Protein AF-A0A357EAB1-F1 (afdb_monomer_lite)

Radius of gyration: 16.62 Å; chains: 1; bounding box: 48×26×40 Å

Secondary structure (DSSP, 8-state):
--------SSHHHHHHHHTT-SS-HHHHHHHHHTT-SEEEEEEEEEETTEEEEEEEEEETTEEEEEEEETTT--EEEEEEEE-------

Sequence (89 aa):
MKHDRKHSRKEDRTITLVNSAGIPLDEAIAAVSAIGGAVYDVKLKKFDTRTVWRVKLLRGTERVKVYVDAESGQVLEANVAIEAMEPDL

Structure (mmCIF, N/CA/C/O backbone):
data_AF-A0A357EAB1-F1
#
_entry.id   AF-A0A357EAB1-F1
#
loop_
_atom_site.group_PDB
_atom_site.id
_atom_site.type_symbol
_atom_site.label_atom_id
_atom_site.label_alt_id
_atom_site.label_comp_id
_atom_site.label_asym_id
_atom_site.label_entity_id
_atom_site.label_seq_id
_atom_site.pdbx_PDB_ins_code
_atom_site.Cartn_x
_atom_site.Cartn_y
_atom_site.Cartn_z
_atom_site.occupancy
_atom_site.B_iso_or_equiv
_atom_site.auth_seq_id
_atom_site.auth_comp_id
_atom_site.auth_asym_id
_atom_site.auth_atom_id
_atom_site.pdbx_PDB_model_num
ATOM 1 N N . MET A 1 1 ? 34.891 -8.936 27.719 1.00 49.78 1 MET A N 1
ATOM 2 C CA . MET A 1 1 ? 34.698 -7.744 26.857 1.00 49.78 1 MET A CA 1
ATOM 3 C C . MET A 1 1 ? 34.946 -8.197 25.423 1.00 49.78 1 MET A C 1
ATOM 5 O O . MET A 1 1 ? 36.049 -8.636 25.145 1.00 49.78 1 MET A O 1
ATOM 9 N N . LYS A 1 2 ? 33.974 -8.243 24.514 1.00 43.50 2 LYS A N 1
ATOM 10 C CA . LYS A 1 2 ? 33.417 -7.079 23.811 1.00 43.50 2 LYS A CA 1
ATOM 11 C C . LYS A 1 2 ? 32.078 -7.487 23.175 1.00 43.50 2 LYS A C 1
ATOM 13 O O . LYS A 1 2 ? 32.021 -8.491 22.471 1.00 43.50 2 LYS A O 1
ATOM 18 N N . HIS A 1 3 ? 31.034 -6.717 23.457 1.00 46.62 3 HIS A N 1
ATOM 19 C CA . HIS A 1 3 ? 29.792 -6.724 22.694 1.00 46.62 3 HIS A CA 1
ATOM 20 C C . HIS A 1 3 ? 29.940 -5.838 21.437 1.00 46.62 3 HIS A C 1
ATOM 22 O O . HIS A 1 3 ? 30.876 -5.045 21.342 1.00 46.62 3 HIS A O 1
ATOM 28 N N . ASP A 1 4 ? 28.968 -5.976 20.532 1.00 53.66 4 ASP A N 1
ATOM 29 C CA . ASP A 1 4 ? 28.524 -4.980 19.546 1.00 53.66 4 ASP A CA 1
ATOM 30 C C . ASP A 1 4 ? 29.341 -4.743 18.266 1.00 53.66 4 ASP A C 1
ATOM 32 O O . ASP A 1 4 ? 30.331 -4.017 18.239 1.00 53.66 4 ASP A O 1
ATOM 36 N N . ARG A 1 5 ? 28.784 -5.229 17.143 1.00 48.41 5 ARG A N 1
ATOM 37 C CA . ARG A 1 5 ? 28.252 -4.363 16.064 1.00 48.41 5 ARG A CA 1
ATOM 38 C C . ARG A 1 5 ? 27.555 -5.198 14.978 1.00 48.41 5 ARG A C 1
ATOM 40 O O . ARG A 1 5 ? 28.142 -5.556 13.963 1.00 48.41 5 ARG A O 1
ATOM 47 N N . LYS A 1 6 ? 26.263 -5.493 15.166 1.00 50.62 6 LYS A N 1
ATOM 48 C CA . LYS A 1 6 ? 25.354 -5.923 14.083 1.00 50.62 6 LYS A CA 1
ATOM 49 C C . LYS A 1 6 ? 24.462 -4.751 13.673 1.00 50.62 6 LYS A C 1
ATOM 51 O O . LYS A 1 6 ? 23.272 -4.758 13.945 1.00 50.62 6 LYS A O 1
ATOM 56 N N . HIS A 1 7 ? 25.020 -3.740 13.021 1.00 47.66 7 HIS A N 1
ATOM 57 C CA . HIS A 1 7 ? 24.225 -2.683 12.394 1.00 47.66 7 HIS A CA 1
ATOM 58 C C . HIS A 1 7 ? 24.948 -2.194 11.141 1.00 47.66 7 HIS A C 1
ATOM 60 O O . HIS A 1 7 ? 25.888 -1.422 11.244 1.00 47.66 7 HIS A O 1
ATOM 66 N N . SER A 1 8 ? 24.547 -2.710 9.979 1.00 46.62 8 SER A N 1
ATOM 67 C CA . SER A 1 8 ? 24.348 -1.941 8.738 1.00 46.62 8 SER A CA 1
ATOM 68 C C . SER A 1 8 ? 24.297 -2.909 7.547 1.00 46.62 8 SER A C 1
ATOM 70 O O . SER A 1 8 ? 25.294 -3.267 6.931 1.00 46.62 8 SER A O 1
ATOM 72 N N . ARG A 1 9 ? 23.095 -3.425 7.267 1.00 49.91 9 ARG A N 1
ATOM 73 C CA . ARG A 1 9 ? 22.739 -4.032 5.966 1.00 49.91 9 ARG A CA 1
ATOM 74 C C . ARG A 1 9 ? 21.277 -3.745 5.602 1.00 49.91 9 ARG A C 1
ATOM 76 O O . ARG A 1 9 ? 20.633 -4.523 4.904 1.00 49.91 9 ARG A O 1
ATOM 83 N N . LYS A 1 10 ? 20.714 -2.672 6.168 1.00 45.72 10 LYS A N 1
ATOM 84 C CA . LYS A 1 10 ? 19.340 -2.212 5.901 1.00 45.72 10 LYS A CA 1
ATOM 85 C C . LYS A 1 10 ? 19.314 -0.970 5.003 1.00 45.72 10 LYS A C 1
ATOM 87 O O . LYS A 1 10 ? 18.311 -0.740 4.341 1.00 45.72 10 LYS A O 1
ATOM 92 N N . GLU A 1 11 ? 20.411 -0.220 4.938 1.00 46.25 11 GLU A N 1
ATOM 93 C CA . GLU A 1 11 ? 20.493 1.030 4.172 1.00 46.25 11 GLU A CA 1
ATOM 94 C C . GLU A 1 11 ? 20.647 0.776 2.665 1.00 46.25 11 GLU A C 1
ATOM 96 O O . GLU A 1 11 ? 19.901 1.341 1.873 1.00 46.25 11 GLU A O 1
ATOM 101 N N . ASP A 1 12 ? 21.495 -0.177 2.272 1.00 49.69 12 ASP A N 1
ATOM 102 C CA . ASP A 1 12 ? 21.827 -0.428 0.861 1.00 49.69 12 ASP A CA 1
ATOM 103 C C . ASP A 1 12 ? 20.631 -0.907 0.008 1.00 49.69 12 ASP A C 1
ATOM 105 O O . ASP A 1 12 ? 20.397 -0.432 -1.099 1.00 49.69 12 ASP A O 1
ATOM 109 N N . ARG A 1 13 ? 19.778 -1.778 0.564 1.00 51.62 13 ARG A N 1
ATOM 110 C CA . ARG A 1 13 ? 18.605 -2.314 -0.157 1.00 51.62 13 ARG A CA 1
ATOM 111 C C . ARG A 1 13 ? 17.504 -1.289 -0.381 1.00 51.62 13 ARG A C 1
ATOM 113 O O . ARG A 1 13 ? 16.703 -1.459 -1.297 1.00 51.62 13 ARG A O 1
ATOM 120 N N . THR A 1 14 ? 17.423 -0.276 0.476 1.00 50.97 14 THR A N 1
ATOM 121 C CA . THR A 1 14 ? 16.346 0.711 0.388 1.00 50.97 14 THR A CA 1
ATOM 122 C C . THR A 1 14 ? 16.567 1.583 -0.843 1.00 50.97 14 THR A C 1
ATOM 124 O O . THR A 1 14 ? 15.637 1.731 -1.623 1.00 50.97 14 THR A O 1
ATOM 127 N N . ILE A 1 15 ? 17.808 2.028 -1.091 1.00 55.91 15 ILE A N 1
ATOM 128 C CA . ILE A 1 15 ? 18.170 2.914 -2.212 1.00 55.91 15 ILE A CA 1
ATOM 129 C C . ILE A 1 15 ? 17.911 2.256 -3.578 1.00 55.91 15 ILE A C 1
ATOM 131 O O . ILE A 1 15 ? 17.325 2.882 -4.459 1.00 55.91 15 ILE A O 1
ATOM 135 N N . THR A 1 16 ? 18.263 0.976 -3.752 1.00 58.16 16 THR A N 1
ATOM 136 C CA . THR A 1 16 ? 18.016 0.258 -5.019 1.00 58.16 16 THR A CA 1
ATOM 137 C C . THR A 1 16 ? 16.524 0.117 -5.327 1.00 58.16 16 THR A C 1
ATOM 139 O O . THR A 1 16 ? 16.119 0.199 -6.486 1.00 58.16 16 THR A O 1
ATOM 142 N N . LEU A 1 17 ? 15.697 -0.089 -4.297 1.00 56.81 17 LEU A N 1
ATOM 143 C CA . LEU A 1 17 ? 14.254 -0.228 -4.467 1.00 56.81 17 LEU A CA 1
ATOM 144 C C . LEU A 1 17 ? 13.587 1.109 -4.810 1.00 56.81 17 LEU A C 1
ATOM 146 O O . LEU A 1 17 ? 12.764 1.116 -5.718 1.00 56.81 17 LEU A O 1
ATOM 150 N N . VAL A 1 18 ? 13.962 2.226 -4.169 1.00 59.16 18 VAL A N 1
ATOM 151 C CA . VAL A 1 18 ? 13.372 3.543 -4.506 1.00 59.16 18 VAL A CA 1
ATOM 152 C C . VAL A 1 18 ? 13.687 3.955 -5.942 1.00 59.16 18 VAL A C 1
ATOM 154 O O . VAL A 1 18 ? 12.813 4.485 -6.609 1.00 59.16 18 VAL A O 1
ATOM 157 N N . ASN A 1 19 ? 14.889 3.653 -6.448 1.00 60.25 19 ASN A N 1
ATOM 158 C CA . ASN A 1 19 ? 15.256 3.958 -7.837 1.00 60.25 19 ASN A CA 1
ATOM 159 C C . ASN A 1 19 ? 14.529 3.074 -8.874 1.00 60.25 19 ASN A C 1
ATOM 161 O O . ASN A 1 19 ? 14.585 3.351 -10.065 1.00 60.25 19 ASN A O 1
ATOM 165 N N . SER A 1 20 ? 13.884 1.989 -8.426 1.00 60.75 20 SER A N 1
ATOM 166 C CA . SER A 1 20 ? 13.094 1.079 -9.270 1.00 60.75 20 SER A CA 1
ATOM 167 C C . SER A 1 20 ? 11.585 1.327 -9.157 1.00 60.75 20 SER A C 1
ATOM 169 O O . SER A 1 20 ? 10.811 0.650 -9.827 1.00 60.75 20 SER A O 1
ATOM 171 N N . ALA A 1 21 ? 11.152 2.222 -8.265 1.00 66.19 21 ALA A N 1
ATOM 172 C CA . ALA A 1 21 ? 9.763 2.646 -8.180 1.00 66.19 21 ALA A CA 1
ATOM 173 C C . ALA A 1 21 ? 9.550 3.790 -9.179 1.00 66.19 21 ALA A C 1
ATOM 175 O O . ALA A 1 21 ? 10.234 4.808 -9.105 1.00 66.19 21 ALA A O 1
ATOM 176 N N . GLY A 1 22 ? 8.621 3.604 -10.114 1.00 76.25 22 GLY A N 1
ATOM 177 C CA . GLY A 1 22 ? 8.196 4.641 -11.054 1.00 76.25 22 GLY A CA 1
ATOM 178 C C . GLY A 1 22 ? 7.353 5.729 -10.387 1.00 76.25 22 GLY A C 1
ATOM 179 O O . GLY A 1 22 ? 7.425 6.881 -10.806 1.00 76.25 22 GLY A O 1
ATOM 180 N N . ILE A 1 23 ? 6.629 5.388 -9.312 1.00 84.50 23 ILE A N 1
ATOM 181 C CA . ILE A 1 23 ? 5.819 6.335 -8.539 1.00 84.50 23 ILE A CA 1
ATOM 182 C C . ILE A 1 23 ? 6.372 6.570 -7.118 1.00 84.50 23 ILE A C 1
ATOM 184 O O . ILE A 1 23 ? 6.806 5.620 -6.445 1.00 84.50 23 ILE A O 1
ATOM 188 N N . PRO A 1 24 ? 6.343 7.818 -6.611 1.00 86.81 24 PRO A N 1
ATOM 189 C CA . PRO A 1 24 ? 6.717 8.132 -5.238 1.00 86.81 24 PRO A CA 1
ATOM 190 C C . PRO A 1 24 ? 5.696 7.596 -4.220 1.00 86.81 24 PRO A C 1
ATOM 192 O O . PRO A 1 24 ? 4.557 7.258 -4.540 1.00 86.81 24 PRO A O 1
ATOM 195 N N . LEU A 1 25 ? 6.102 7.569 -2.946 1.00 84.19 25 LEU A N 1
ATOM 196 C CA . LEU A 1 25 ? 5.260 7.137 -1.823 1.00 84.19 25 LEU A CA 1
ATOM 197 C C . LEU A 1 25 ? 3.927 7.902 -1.742 1.00 84.19 25 LEU A C 1
ATOM 199 O O . LEU A 1 25 ? 2.900 7.301 -1.439 1.00 84.19 25 LEU A O 1
ATOM 203 N N . ASP A 1 26 ? 3.951 9.211 -1.991 1.00 87.25 26 ASP A N 1
ATOM 204 C CA . ASP A 1 26 ? 2.765 10.071 -1.903 1.00 87.25 26 ASP A CA 1
ATOM 205 C C . ASP A 1 26 ? 1.683 9.652 -2.910 1.00 87.25 26 ASP A C 1
ATOM 207 O O . ASP A 1 26 ? 0.515 9.508 -2.557 1.00 87.25 26 ASP A O 1
ATOM 211 N N . GLU A 1 27 ? 2.097 9.308 -4.130 1.00 87.56 27 GLU A N 1
ATOM 212 C CA . GLU A 1 27 ? 1.204 8.815 -5.180 1.00 87.56 27 GLU A CA 1
ATOM 213 C C . GLU A 1 27 ? 0.616 7.441 -4.827 1.00 87.56 27 GLU A C 1
ATOM 215 O O . GLU A 1 27 ? -0.575 7.198 -5.023 1.00 87.56 27 GLU A O 1
ATOM 220 N N . ALA A 1 28 ? 1.402 6.565 -4.193 1.00 87.88 28 ALA A N 1
ATOM 221 C CA . ALA A 1 28 ? 0.901 5.285 -3.693 1.00 87.88 28 ALA A CA 1
ATOM 222 C C . ALA A 1 28 ? -0.132 5.455 -2.561 1.00 87.88 28 ALA A C 1
ATOM 224 O O . ALA A 1 28 ? -1.072 4.665 -2.456 1.00 87.88 28 ALA A O 1
ATOM 225 N N . ILE A 1 29 ? 0.025 6.475 -1.709 1.00 88.00 29 ILE A N 1
ATOM 226 C CA . ILE A 1 29 ? -0.948 6.817 -0.660 1.00 88.00 29 ILE A CA 1
ATOM 227 C C . ILE A 1 29 ? -2.214 7.415 -1.285 1.00 88.00 29 ILE A C 1
ATOM 229 O O . ILE A 1 29 ? -3.322 7.037 -0.898 1.00 88.00 29 ILE A O 1
ATOM 233 N N . ALA A 1 30 ? -2.068 8.295 -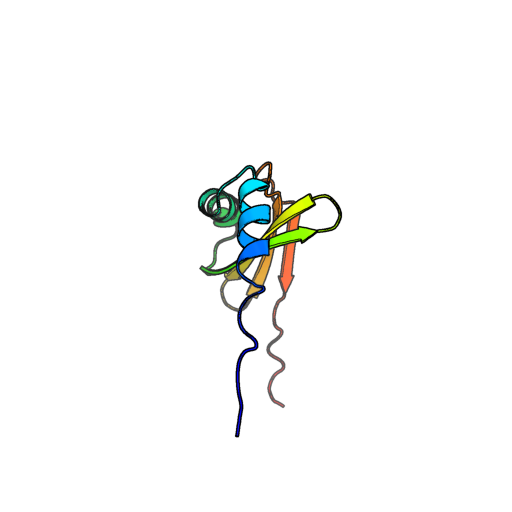2.278 1.00 89.19 30 ALA A N 1
ATOM 234 C CA . ALA A 1 30 ? -3.188 8.864 -3.019 1.00 89.19 30 ALA A CA 1
ATOM 235 C C . ALA A 1 30 ? -4.024 7.770 -3.704 1.00 89.19 30 ALA A C 1
ATOM 237 O O . ALA A 1 30 ? -5.251 7.779 -3.593 1.00 89.19 30 ALA A O 1
ATOM 238 N N . ALA A 1 31 ? -3.368 6.769 -4.305 1.00 87.50 31 ALA A N 1
ATOM 239 C CA . ALA A 1 31 ? -4.024 5.633 -4.954 1.00 87.50 31 ALA A CA 1
ATOM 240 C C . ALA A 1 31 ? -4.935 4.828 -4.008 1.00 87.50 31 ALA A C 1
ATOM 242 O O . ALA A 1 31 ? -5.953 4.286 -4.437 1.00 87.50 31 ALA A O 1
ATOM 243 N N . VAL A 1 32 ? -4.609 4.766 -2.711 1.00 88.44 32 VAL A N 1
ATOM 244 C CA . VAL A 1 32 ? -5.416 4.047 -1.709 1.00 88.44 32 VAL A CA 1
ATOM 245 C C . VAL A 1 32 ? -6.345 4.953 -0.900 1.00 88.44 32 VAL A C 1
ATOM 247 O O . VAL A 1 32 ? -7.131 4.452 -0.098 1.00 88.44 32 VAL A O 1
ATOM 250 N N . SER A 1 33 ? -6.296 6.272 -1.109 1.00 88.38 33 SER A N 1
ATOM 251 C CA . SER A 1 33 ? -7.071 7.253 -0.338 1.00 88.38 33 SER A CA 1
ATOM 252 C C . SER A 1 33 ? -8.584 7.002 -0.419 1.00 88.38 33 SER A C 1
ATOM 254 O O . SER A 1 33 ? -9.294 7.140 0.576 1.00 88.38 33 SER A O 1
ATOM 256 N N . ALA A 1 34 ? -9.069 6.513 -1.567 1.00 85.75 34 ALA A N 1
ATOM 257 C CA . ALA A 1 34 ? -10.478 6.179 -1.789 1.00 85.75 34 ALA A CA 1
ATOM 258 C C . ALA A 1 34 ? -11.010 5.033 -0.901 1.00 85.75 34 ALA A C 1
ATOM 260 O O . ALA A 1 34 ? -12.217 4.928 -0.696 1.00 85.75 34 ALA A O 1
ATOM 261 N N . ILE A 1 35 ? -10.133 4.182 -0.354 1.00 84.50 35 ILE A N 1
ATOM 262 C CA . ILE A 1 35 ? -10.511 3.093 0.566 1.00 84.50 35 ILE A CA 1
ATOM 263 C C . ILE A 1 35 ? -10.912 3.660 1.939 1.00 84.50 35 ILE A C 1
ATOM 265 O O . ILE A 1 35 ? -11.743 3.085 2.651 1.00 84.50 35 ILE A O 1
ATOM 269 N N . GLY A 1 36 ? -10.350 4.817 2.295 1.00 84.69 36 GLY A N 1
ATOM 270 C CA . GLY A 1 36 ? -10.517 5.446 3.595 1.00 84.69 36 GLY A CA 1
ATOM 271 C C . GLY A 1 36 ? -9.764 4.729 4.721 1.00 84.69 36 GLY A C 1
ATOM 272 O O . GLY A 1 36 ? -9.192 3.650 4.557 1.00 84.69 36 GLY A O 1
ATOM 273 N N . GLY A 1 37 ? -9.776 5.352 5.898 1.00 86.88 37 GLY A N 1
ATOM 274 C CA . GLY A 1 37 ? -9.011 4.900 7.060 1.00 86.88 37 GLY A CA 1
ATOM 275 C C . GLY A 1 37 ? -7.639 5.566 7.179 1.00 86.88 37 GLY A C 1
ATOM 276 O O . GLY A 1 37 ? -7.215 6.343 6.326 1.00 86.88 37 GLY A O 1
ATOM 277 N N . ALA A 1 38 ? -6.952 5.282 8.283 1.00 90.69 38 ALA A N 1
ATOM 278 C CA . ALA A 1 38 ? -5.647 5.854 8.587 1.00 90.69 38 ALA A CA 1
ATOM 279 C C . ALA A 1 38 ? -4.530 4.920 8.112 1.00 90.69 38 ALA A C 1
ATOM 281 O O . ALA A 1 38 ? -4.434 3.773 8.556 1.00 90.69 38 ALA A O 1
ATOM 282 N N . VAL A 1 39 ? -3.665 5.413 7.224 1.00 91.00 39 VAL A N 1
ATOM 283 C CA . VAL A 1 39 ? -2.445 4.701 6.827 1.00 91.00 39 VAL A CA 1
ATOM 284 C C . VAL A 1 39 ? -1.485 4.655 8.016 1.00 91.00 39 VAL A C 1
ATOM 286 O O . VAL A 1 39 ? -1.145 5.694 8.575 1.00 91.00 39 VAL A O 1
ATOM 289 N N . TYR A 1 40 ? -1.030 3.459 8.392 1.00 89.00 40 TYR A N 1
ATOM 290 C CA . TYR A 1 40 ? -0.143 3.271 9.550 1.00 89.00 40 TYR A CA 1
ATOM 291 C C . TYR A 1 40 ? 1.183 2.569 9.221 1.00 89.00 40 TYR A C 1
ATOM 293 O O . TYR A 1 40 ? 2.114 2.601 10.023 1.00 89.00 40 TYR A O 1
ATOM 301 N N . ASP A 1 41 ? 1.295 1.913 8.062 1.00 89.44 41 ASP A N 1
ATOM 302 C CA . ASP A 1 41 ? 2.546 1.312 7.582 1.00 89.44 41 ASP A CA 1
ATOM 303 C C . ASP A 1 41 ? 2.564 1.363 6.056 1.00 89.44 41 ASP A C 1
ATOM 305 O O . ASP A 1 41 ? 1.646 0.856 5.411 1.00 89.44 41 ASP A O 1
ATOM 309 N N . VAL A 1 42 ? 3.630 1.907 5.472 1.00 90.38 42 VAL A N 1
ATOM 310 C CA . VAL A 1 42 ? 3.878 1.806 4.031 1.00 90.38 42 VAL A CA 1
ATOM 311 C C . VAL A 1 42 ? 5.274 1.263 3.802 1.00 90.38 42 VAL A C 1
ATOM 313 O O . VAL A 1 42 ? 6.239 1.712 4.419 1.00 90.38 42 VAL A O 1
ATOM 316 N N . LYS A 1 43 ? 5.390 0.245 2.947 1.00 89.31 43 LYS A N 1
ATOM 317 C CA . LYS A 1 43 ? 6.673 -0.389 2.637 1.00 89.31 43 LYS A CA 1
ATOM 318 C C . LYS A 1 43 ? 6.774 -0.732 1.163 1.00 89.31 43 LYS A C 1
ATOM 320 O O . LYS A 1 43 ? 5.936 -1.472 0.653 1.00 89.31 43 LYS A O 1
ATOM 325 N N . LEU A 1 44 ? 7.856 -0.293 0.532 1.00 87.44 44 LEU A N 1
ATOM 326 C CA . LEU A 1 44 ? 8.246 -0.760 -0.790 1.00 87.44 44 LEU A CA 1
ATOM 327 C C . LEU A 1 44 ? 8.793 -2.186 -0.684 1.00 87.44 44 LEU A C 1
ATOM 329 O O . LEU A 1 44 ? 9.652 -2.484 0.153 1.00 87.44 44 LEU A O 1
ATOM 333 N N . LYS A 1 45 ? 8.263 -3.092 -1.497 1.00 85.12 45 LYS A N 1
ATOM 334 C CA . LYS A 1 45 ? 8.642 -4.501 -1.516 1.00 85.12 45 LYS A CA 1
ATOM 335 C C . LYS A 1 45 ? 8.852 -4.969 -2.941 1.00 85.12 45 LYS A C 1
ATOM 337 O O . LYS A 1 45 ? 8.108 -4.598 -3.834 1.00 85.12 45 LYS A O 1
ATOM 342 N N . LYS A 1 46 ? 9.819 -5.860 -3.128 1.00 82.81 46 LYS A N 1
ATOM 343 C CA . LYS A 1 46 ? 9.936 -6.637 -4.358 1.00 82.81 46 LYS A CA 1
ATOM 344 C C . LYS A 1 46 ? 9.141 -7.929 -4.186 1.00 82.81 46 LYS A C 1
ATOM 346 O O . LYS A 1 46 ? 9.389 -8.664 -3.228 1.00 82.81 46 LYS A O 1
ATOM 351 N N . PHE A 1 47 ? 8.169 -8.159 -5.057 1.00 76.25 47 PHE A N 1
ATOM 352 C CA . PHE A 1 47 ? 7.381 -9.379 -5.128 1.00 76.25 47 PHE A CA 1
ATOM 353 C C . PHE A 1 47 ? 7.666 -10.043 -6.471 1.00 76.25 47 PHE A C 1
ATOM 355 O O . PHE A 1 47 ? 7.276 -9.536 -7.522 1.00 76.25 47 PHE A O 1
ATOM 362 N N . ASP A 1 48 ? 8.394 -11.154 -6.422 1.00 77.69 48 ASP A N 1
ATOM 363 C CA . ASP A 1 48 ? 8.841 -11.877 -7.608 1.00 77.69 48 ASP A CA 1
ATOM 364 C C . ASP A 1 48 ? 9.660 -10.967 -8.556 1.00 77.69 48 ASP A C 1
ATOM 366 O O . ASP A 1 48 ? 10.744 -10.490 -8.193 1.00 77.69 48 ASP A O 1
ATOM 370 N N . THR A 1 49 ? 9.127 -10.659 -9.736 1.00 79.69 49 THR A N 1
ATOM 371 C CA . THR A 1 49 ? 9.730 -9.766 -10.733 1.00 79.69 49 THR A CA 1
ATOM 372 C C . THR A 1 49 ? 9.287 -8.306 -10.623 1.00 79.69 49 THR A C 1
ATOM 374 O O . THR A 1 49 ? 9.869 -7.459 -11.297 1.00 79.69 49 THR A O 1
ATOM 377 N N . ARG A 1 50 ? 8.312 -7.977 -9.765 1.00 83.06 50 ARG A N 1
ATOM 378 C CA . ARG A 1 50 ? 7.696 -6.641 -9.690 1.00 83.06 50 ARG A CA 1
ATOM 379 C C . ARG A 1 50 ? 7.991 -5.929 -8.378 1.00 83.06 50 ARG A C 1
ATOM 381 O O . ARG A 1 50 ? 8.162 -6.551 -7.328 1.00 83.06 50 ARG A O 1
ATOM 388 N N . THR A 1 51 ? 8.026 -4.605 -8.428 1.00 89.38 51 THR A N 1
ATOM 389 C CA . THR A 1 51 ? 8.138 -3.758 -7.239 1.00 89.38 51 THR A CA 1
ATOM 390 C C . THR A 1 51 ? 6.750 -3.242 -6.874 1.00 89.38 51 THR A C 1
ATOM 392 O O . THR A 1 51 ? 6.028 -2.746 -7.728 1.00 89.38 51 THR A O 1
ATOM 395 N N . VAL A 1 52 ? 6.363 -3.372 -5.607 1.00 90.62 52 VAL A N 1
ATOM 396 C CA . VAL A 1 52 ? 5.034 -3.009 -5.108 1.00 90.62 52 VAL A CA 1
ATOM 397 C C . VAL A 1 52 ? 5.130 -2.201 -3.819 1.00 90.62 52 VAL A C 1
ATOM 399 O O . VAL A 1 52 ? 5.920 -2.507 -2.920 1.00 90.62 52 VAL A O 1
ATOM 402 N N . TRP A 1 53 ? 4.279 -1.195 -3.687 1.00 91.56 53 TRP A N 1
ATOM 403 C CA . TRP A 1 53 ? 3.999 -0.527 -2.427 1.00 91.56 53 TRP A CA 1
ATOM 404 C C . TRP A 1 53 ? 2.980 -1.345 -1.644 1.00 91.56 53 TRP A C 1
ATOM 406 O O . TRP A 1 53 ? 1.840 -1.526 -2.059 1.00 91.56 53 TRP A O 1
ATOM 416 N N . ARG A 1 54 ? 3.378 -1.845 -0.476 1.00 91.25 54 ARG A N 1
ATOM 417 C CA . ARG A 1 54 ? 2.447 -2.433 0.484 1.00 91.25 54 ARG A CA 1
ATOM 418 C C . ARG A 1 54 ? 1.994 -1.354 1.455 1.00 91.25 54 ARG A C 1
ATOM 420 O O . ARG A 1 54 ? 2.761 -0.991 2.351 1.00 91.25 54 ARG A O 1
ATOM 427 N N . VAL A 1 55 ? 0.752 -0.918 1.312 1.00 91.88 55 VAL A N 1
ATOM 428 C CA . VAL A 1 55 ? 0.104 0.061 2.182 1.00 91.88 55 VAL A CA 1
ATOM 429 C C . VAL A 1 55 ? -0.796 -0.669 3.173 1.00 91.88 55 VAL A C 1
ATOM 431 O O . VAL A 1 55 ? -1.578 -1.537 2.792 1.00 91.88 55 VAL A O 1
ATOM 434 N N . LYS A 1 56 ? -0.674 -0.364 4.462 1.00 91.44 56 LYS A N 1
ATOM 435 C CA . LYS A 1 56 ? -1.591 -0.857 5.488 1.00 91.44 56 LYS A CA 1
ATOM 436 C C . LYS A 1 56 ? -2.379 0.297 6.083 1.00 91.44 56 LYS A C 1
ATOM 438 O O . LYS A 1 56 ? -1.790 1.298 6.497 1.00 91.44 56 LYS A O 1
ATOM 443 N N . LEU A 1 57 ? -3.690 0.114 6.148 1.00 91.88 57 LEU A N 1
ATOM 444 C CA . LEU A 1 57 ? -4.654 1.086 6.632 1.00 91.88 57 LEU A CA 1
ATOM 445 C C . LEU A 1 57 ? -5.491 0.477 7.754 1.00 91.88 57 LEU A C 1
ATOM 447 O O . LEU A 1 57 ? -5.776 -0.721 7.752 1.00 91.88 57 LEU A O 1
ATOM 451 N N . LEU A 1 58 ? -5.883 1.313 8.707 1.00 89.56 58 LEU A N 1
ATOM 452 C CA . LEU A 1 58 ? -6.854 0.978 9.738 1.00 89.56 58 LEU A CA 1
ATOM 453 C C . LEU A 1 58 ? -8.163 1.709 9.430 1.00 89.56 58 LEU A C 1
ATOM 455 O O . LEU A 1 58 ? -8.196 2.942 9.407 1.00 89.56 58 LEU A O 1
ATOM 459 N N . ARG A 1 59 ? -9.233 0.952 9.192 1.00 87.81 59 ARG A N 1
ATOM 460 C CA . ARG A 1 59 ? -10.571 1.463 8.882 1.00 87.81 59 ARG A CA 1
ATOM 461 C C . ARG A 1 59 ? -11.535 0.983 9.963 1.00 87.81 59 ARG A C 1
ATOM 463 O O . ARG A 1 59 ? -12.015 -0.143 9.925 1.00 87.81 59 ARG A O 1
ATOM 470 N N . GLY A 1 60 ? -11.772 1.820 10.972 1.00 86.75 60 GLY A N 1
ATOM 471 C CA . GLY A 1 60 ? -12.495 1.394 12.173 1.00 86.75 60 GLY A CA 1
ATOM 472 C C . GLY A 1 60 ? -11.718 0.298 12.909 1.00 86.75 60 GLY A C 1
ATOM 473 O O . GLY A 1 60 ? -10.607 0.544 13.372 1.00 86.75 60 GLY A O 1
ATOM 474 N N . THR A 1 61 ? -12.284 -0.906 12.983 1.00 84.81 61 THR A N 1
ATOM 475 C CA . THR A 1 61 ? -11.640 -2.110 13.541 1.00 84.81 61 THR A CA 1
ATOM 476 C C . THR A 1 61 ? -11.008 -3.009 12.471 1.00 84.81 61 THR A C 1
ATOM 478 O O . THR A 1 61 ? -10.387 -4.019 12.795 1.00 84.81 61 THR A O 1
ATOM 481 N N . GLU A 1 62 ? -11.137 -2.655 11.191 1.00 87.81 62 GLU A N 1
ATOM 482 C CA . GLU A 1 62 ? -10.639 -3.450 10.071 1.00 87.81 62 GLU A CA 1
ATOM 483 C C . GLU A 1 62 ? -9.196 -3.064 9.728 1.00 87.81 62 GLU A C 1
ATOM 485 O O . GLU A 1 62 ? -8.876 -1.885 9.536 1.00 87.81 62 GLU A O 1
ATOM 490 N N . ARG A 1 63 ? -8.315 -4.059 9.577 1.00 89.06 63 ARG A N 1
ATOM 491 C CA . ARG A 1 63 ? -6.972 -3.852 9.025 1.00 89.06 63 ARG A CA 1
ATOM 492 C C . ARG A 1 63 ? -6.983 -4.166 7.538 1.00 89.06 63 ARG A C 1
ATOM 494 O O . ARG A 1 63 ? -7.060 -5.322 7.125 1.00 89.06 63 ARG A O 1
ATOM 501 N N . VAL A 1 64 ? -6.833 -3.130 6.726 1.00 90.00 64 VAL A N 1
ATOM 502 C CA . VAL A 1 64 ? -6.779 -3.247 5.270 1.00 90.00 64 VAL A CA 1
ATOM 503 C C . VAL A 1 64 ? -5.326 -3.258 4.821 1.00 90.00 64 VAL A C 1
ATOM 505 O O . VAL A 1 64 ? -4.532 -2.394 5.190 1.00 90.00 64 VAL A O 1
ATOM 5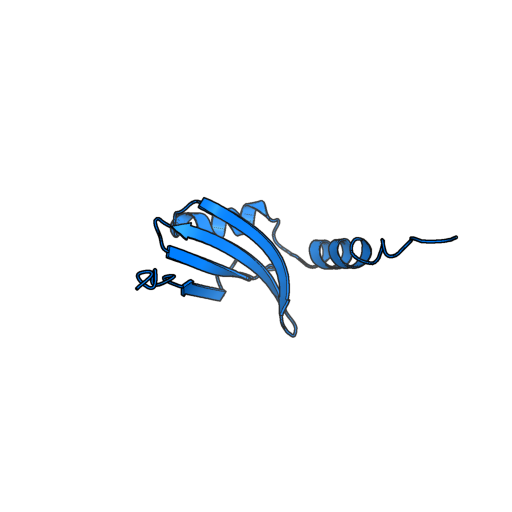08 N N . LYS A 1 65 ? -4.952 -4.247 4.015 1.00 91.44 65 LYS A N 1
ATOM 509 C CA . LYS A 1 65 ? -3.640 -4.331 3.379 1.00 91.44 65 LYS A CA 1
ATOM 510 C C . LYS A 1 65 ? -3.822 -4.233 1.877 1.00 91.44 65 LYS A C 1
ATOM 512 O O . LYS A 1 65 ? -4.459 -5.090 1.279 1.00 91.44 65 LYS A O 1
ATOM 517 N N . VAL A 1 66 ? -3.212 -3.224 1.284 1.00 90.62 66 VAL A N 1
ATOM 518 C CA . VAL A 1 66 ? -3.309 -2.924 -0.139 1.00 90.62 66 VAL A CA 1
ATOM 519 C C . VAL A 1 66 ? -1.929 -3.042 -0.764 1.00 90.62 66 VAL A C 1
ATOM 521 O O . VAL A 1 66 ? -0.931 -2.602 -0.186 1.00 90.62 66 VAL A O 1
ATOM 524 N N . TYR A 1 67 ? -1.871 -3.656 -1.935 1.00 91.25 67 TYR A N 1
ATOM 525 C CA . TYR A 1 67 ? -0.687 -3.721 -2.772 1.00 91.25 67 TYR A CA 1
ATOM 526 C C . TYR A 1 67 ? -0.915 -2.842 -3.992 1.00 91.25 67 TYR A C 1
ATOM 528 O O . TYR A 1 67 ? -1.863 -3.054 -4.743 1.00 91.25 67 TYR A O 1
ATOM 536 N N . VAL A 1 68 ? -0.044 -1.859 -4.169 1.00 90.56 68 VAL A N 1
ATOM 537 C CA . VAL A 1 68 ? -0.049 -0.938 -5.303 1.00 90.56 68 VAL A CA 1
ATOM 538 C C . VAL A 1 68 ? 1.201 -1.209 -6.124 1.00 90.56 68 VAL A C 1
ATOM 540 O O . VAL A 1 68 ? 2.290 -1.358 -5.569 1.00 90.56 68 VAL A O 1
ATOM 543 N N . ASP A 1 69 ? 1.055 -1.310 -7.434 1.00 90.56 69 ASP A N 1
ATOM 544 C CA . ASP A 1 69 ? 2.167 -1.426 -8.360 1.00 90.56 69 ASP A CA 1
ATOM 545 C C . ASP A 1 69 ? 3.049 -0.174 -8.271 1.00 90.56 69 ASP A C 1
ATOM 547 O O . ASP A 1 69 ? 2.564 0.950 -8.391 1.00 90.56 69 ASP A O 1
ATOM 551 N N . ALA A 1 70 ? 4.342 -0.354 -8.003 1.00 88.81 70 ALA A N 1
ATOM 552 C CA . ALA A 1 70 ? 5.235 0.777 -7.773 1.00 88.81 70 ALA A CA 1
ATOM 553 C C . ALA A 1 70 ? 5.708 1.450 -9.066 1.00 88.81 70 ALA A C 1
ATOM 555 O O . ALA A 1 70 ? 6.382 2.470 -8.976 1.00 88.81 70 ALA A O 1
ATOM 556 N N . GLU A 1 71 ? 5.397 0.894 -10.239 1.00 88.56 71 GLU A N 1
ATOM 557 C CA . GLU A 1 71 ? 5.729 1.475 -11.543 1.00 88.56 71 GLU A CA 1
ATOM 558 C C . GLU A 1 71 ? 4.578 2.333 -12.082 1.00 88.56 71 GLU A C 1
ATOM 560 O O . GLU A 1 71 ? 4.805 3.458 -12.511 1.00 88.56 71 GLU A O 1
ATOM 565 N N . SER A 1 72 ? 3.347 1.820 -12.009 1.00 86.75 72 SER A N 1
ATOM 566 C CA . SER A 1 72 ? 2.149 2.428 -12.605 1.00 86.75 72 SER A CA 1
ATOM 567 C C . SER A 1 72 ? 1.185 3.075 -11.608 1.00 86.75 72 SER A C 1
ATOM 569 O O . SER A 1 72 ? 0.263 3.772 -12.023 1.00 86.75 72 SER A O 1
ATOM 571 N N . GLY A 1 73 ? 1.324 2.800 -10.307 1.00 86.19 73 GLY A N 1
ATOM 572 C CA . GLY A 1 73 ? 0.363 3.236 -9.289 1.00 86.19 73 GLY A CA 1
ATOM 573 C C . GLY A 1 73 ? -0.960 2.463 -9.286 1.00 86.19 73 GLY A C 1
ATOM 574 O O . GLY A 1 73 ? -1.877 2.808 -8.541 1.00 86.19 73 GLY A O 1
ATOM 575 N N . GLN A 1 74 ? -1.079 1.395 -10.079 1.00 87.44 74 GLN A N 1
ATOM 576 C CA . GLN A 1 74 ? -2.283 0.570 -10.119 1.00 87.44 74 GLN A CA 1
ATOM 577 C C . GLN A 1 74 ? -2.445 -0.248 -8.831 1.00 87.44 74 GLN A C 1
ATOM 579 O O . GLN A 1 74 ? -1.526 -0.938 -8.393 1.00 87.44 74 GLN A O 1
ATOM 584 N N . VAL A 1 75 ? -3.638 -0.234 -8.232 1.00 88.75 75 VAL A N 1
ATOM 585 C CA . VAL A 1 75 ? -3.963 -1.126 -7.110 1.00 88.75 75 VAL A CA 1
ATOM 586 C C . VAL A 1 75 ? -4.074 -2.559 -7.635 1.00 88.75 75 VAL A C 1
ATOM 588 O O . VAL A 1 75 ? -4.951 -2.865 -8.438 1.00 88.75 75 VAL A O 1
ATOM 591 N N . LEU A 1 76 ? -3.172 -3.430 -7.185 1.00 86.12 76 LEU A N 1
ATOM 592 C CA . LEU A 1 76 ? -3.083 -4.828 -7.611 1.00 86.12 76 LEU A CA 1
ATOM 593 C C . LEU A 1 76 ? -3.996 -5.736 -6.787 1.00 86.12 76 LEU A C 1
ATOM 595 O O . LEU A 1 76 ? -4.656 -6.615 -7.330 1.00 86.12 76 LEU A O 1
ATOM 599 N N . GLU A 1 77 ? -4.016 -5.544 -5.468 1.00 82.62 77 GLU A N 1
ATOM 600 C CA . GLU A 1 77 ? -4.804 -6.368 -4.551 1.00 82.62 77 GLU A CA 1
ATOM 601 C C . GLU A 1 77 ? -5.124 -5.590 -3.270 1.00 82.62 77 GLU A C 1
ATOM 603 O O . GLU A 1 77 ? -4.267 -4.887 -2.730 1.00 82.62 77 GLU A O 1
ATOM 608 N N . ALA A 1 78 ? -6.342 -5.753 -2.751 1.00 80.44 78 ALA A N 1
ATOM 609 C CA . ALA A 1 78 ? -6.743 -5.269 -1.436 1.00 80.44 78 ALA A CA 1
ATOM 610 C C . ALA A 1 78 ? -7.267 -6.446 -0.605 1.00 80.44 78 ALA A C 1
ATOM 612 O O . ALA A 1 78 ? -8.255 -7.083 -0.959 1.00 80.44 78 ALA A O 1
ATOM 613 N N . ASN A 1 79 ? -6.595 -6.734 0.506 1.00 81.88 79 ASN A N 1
ATOM 614 C CA . ASN A 1 79 ? -6.977 -7.778 1.444 1.00 81.88 79 ASN A CA 1
ATOM 615 C C . ASN A 1 79 ? -7.430 -7.130 2.757 1.00 81.88 79 ASN A C 1
ATOM 617 O O . ASN A 1 79 ? -6.648 -6.445 3.426 1.00 81.88 79 ASN A O 1
ATOM 621 N N . VAL A 1 80 ? -8.700 -7.330 3.104 1.00 80.25 80 VAL A N 1
ATOM 622 C CA . VAL A 1 80 ? -9.273 -6.876 4.371 1.00 80.25 80 VAL A CA 1
ATOM 623 C C . VAL A 1 80 ? -9.160 -8.020 5.366 1.00 80.25 80 VAL A C 1
ATOM 625 O O . VAL A 1 80 ? -9.794 -9.060 5.205 1.00 80.25 80 VAL A O 1
ATOM 628 N N . ALA A 1 81 ? -8.354 -7.818 6.401 1.00 72.31 81 ALA A N 1
ATOM 629 C CA . ALA A 1 81 ? -8.378 -8.667 7.574 1.00 72.31 81 ALA A CA 1
ATOM 630 C C . ALA A 1 81 ? -9.231 -7.961 8.626 1.00 72.31 81 ALA A C 1
ATOM 632 O O . ALA A 1 81 ? -8.821 -6.954 9.211 1.00 72.31 81 ALA A O 1
ATOM 633 N N . ILE A 1 82 ? -10.423 -8.497 8.866 1.00 62.59 82 ILE A N 1
ATOM 634 C CA . ILE A 1 82 ? -11.118 -8.237 10.118 1.00 62.59 82 ILE A CA 1
ATOM 635 C C . ILE A 1 82 ? -10.300 -9.020 11.140 1.00 62.59 82 ILE A C 1
ATOM 637 O O . ILE A 1 82 ? -10.296 -10.250 11.110 1.00 62.59 82 ILE A O 1
ATOM 641 N N . GLU A 1 83 ? -9.533 -8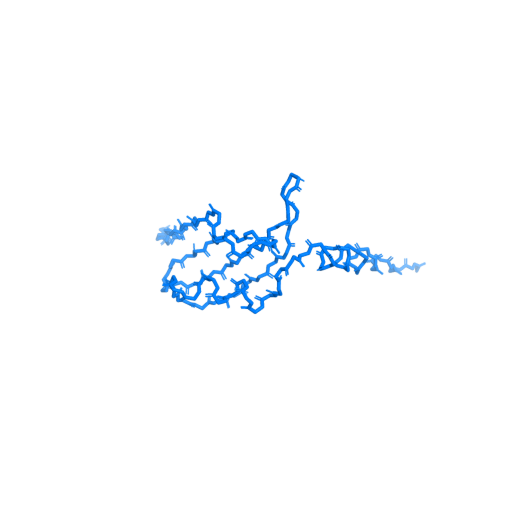.335 11.991 1.00 60.84 83 GLU A N 1
ATOM 642 C CA . GLU A 1 83 ? -9.150 -8.970 13.248 1.00 60.84 83 GLU A CA 1
ATOM 643 C C . GLU A 1 83 ? -10.476 -9.200 13.964 1.00 60.84 83 GLU A C 1
ATOM 645 O O . GLU A 1 83 ? -11.043 -8.282 14.553 1.00 60.84 83 GLU A O 1
ATOM 650 N N . ALA A 1 84 ? -11.035 -10.403 13.803 1.00 54.75 84 ALA A N 1
ATOM 651 C CA . ALA A 1 84 ? -12.047 -10.889 14.708 1.00 54.75 84 ALA A CA 1
ATOM 652 C C . ALA A 1 84 ? -11.395 -10.755 16.077 1.00 54.75 84 ALA A C 1
ATOM 654 O O . ALA A 1 84 ? -10.411 -11.431 16.372 1.00 54.75 84 ALA A O 1
ATOM 655 N N . MET A 1 85 ? -11.854 -9.769 16.838 1.00 51.44 85 MET A N 1
ATOM 656 C CA . MET A 1 85 ? -11.572 -9.676 18.251 1.00 51.44 85 MET A CA 1
ATOM 657 C C . MET A 1 85 ? -12.113 -10.987 18.809 1.00 51.44 85 MET A C 1
ATOM 659 O O . MET A 1 85 ? -13.324 -11.121 18.973 1.00 51.44 85 MET A O 1
ATOM 663 N N . GLU A 1 86 ? -11.251 -11.998 18.946 1.00 60.81 86 GLU A N 1
ATOM 664 C CA . GLU A 1 86 ? -11.598 -13.176 19.722 1.00 60.81 86 GLU A CA 1
ATOM 665 C C 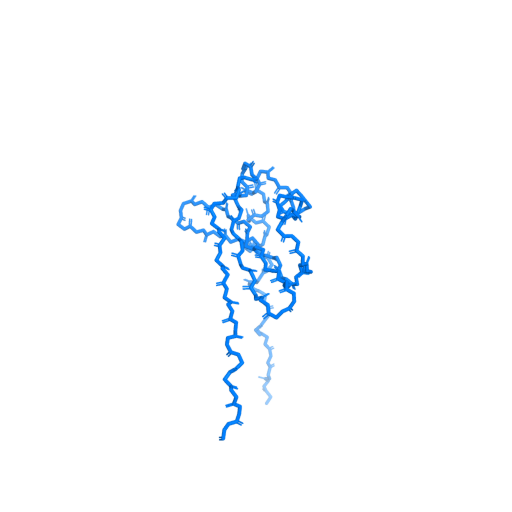. GLU A 1 86 ? -11.994 -12.606 21.085 1.00 60.81 86 GLU A C 1
ATOM 667 O O . GLU A 1 86 ? -11.193 -11.865 21.669 1.00 60.81 86 GLU A O 1
ATOM 672 N N . PRO A 1 87 ? -13.252 -12.779 21.538 1.00 57.19 87 PRO A N 1
ATOM 673 C CA . PRO A 1 87 ? -13.581 -12.384 22.890 1.00 57.19 87 PRO A CA 1
ATOM 674 C C . PRO A 1 87 ? -12.616 -13.163 23.776 1.00 57.19 87 PRO A C 1
ATOM 676 O O . PRO A 1 87 ? -12.558 -14.387 23.684 1.00 57.19 87 PRO A O 1
ATOM 679 N N . ASP A 1 88 ? -11.807 -12.437 24.543 1.00 55.56 88 ASP A N 1
ATOM 680 C CA . ASP A 1 88 ? -11.017 -13.004 25.628 1.00 55.56 88 ASP A CA 1
ATOM 681 C C . ASP A 1 88 ? -12.029 -13.734 26.528 1.00 55.56 88 ASP A C 1
ATOM 683 O O . ASP A 1 88 ? -12.884 -13.093 27.148 1.00 55.56 88 ASP A O 1
ATOM 687 N N . LEU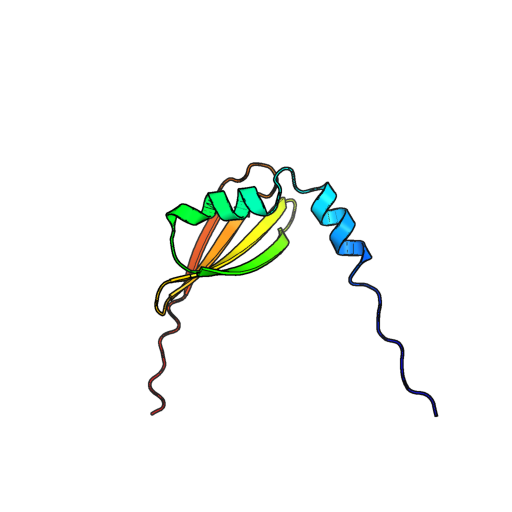 A 1 89 ? -12.058 -15.066 26.418 1.00 51.06 89 LEU A N 1
ATOM 688 C CA . LEU A 1 89 ? 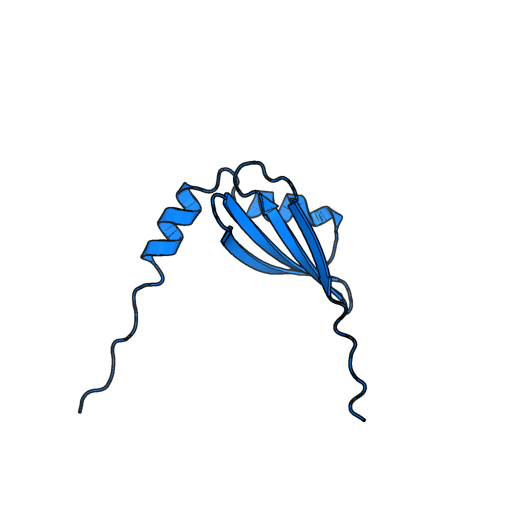-13.072 -15.959 26.984 1.00 51.06 89 LEU A CA 1
ATOM 689 C C . LEU A 1 89 ? -12.501 -16.646 28.220 1.00 51.06 89 LEU A C 1
ATOM 691 O O . LEU A 1 89 ? -11.391 -17.218 28.104 1.00 51.06 89 LEU A O 1
#

Foldseek 3Di:
DDDDDPDDDPPPVVVVQVVQFLDDPVLLCVLCPVVDAAWDDWDWDDDPPFIWIWTWGDDPQKIKTWTAGRNPRHTPDIDIDNPPPPPPD

pLDDT: mean 75.96, std 16.32, range [43.5, 91.88]